Protein AF-A0A7X4XEI1-F1 (afdb_monomer_lite)

Foldseek 3Di:
DDDAQDKFWAWDDDPPFIWIWIWHQHPQFIETQATDRPPVCCVVCQLPHWHWDFDADPVQKGFKIWTFGSPDDPPDPCSVVGTPDITTHPDIDHRNVSHHSDDD

Radius of gyration: 12.85 Å; chains: 1; bounding box: 29×31×27 Å

pLDDT: mean 89.5, std 13.63, range [34.22, 98.31]

Structure (mmCIF, N/CA/C/O backbone):
data_AF-A0A7X4XEI1-F1
#
_entry.id   AF-A0A7X4XEI1-F1
#
loop_
_atom_site.group_PDB
_atom_site.id
_atom_site.type_symbol
_atom_site.label_atom_id
_atom_site.label_alt_id
_atom_site.label_comp_id
_atom_site.label_asym_id
_atom_site.label_entity_id
_atom_site.label_seq_id
_atom_site.pdbx_PDB_ins_code
_atom_site.Cartn_x
_atom_site.Cartn_y
_atom_site.Cartn_z
_atom_site.occupancy
_atom_site.B_iso_or_equiv
_atom_site.auth_seq_id
_atom_site.auth_comp_id
_atom_site.auth_asym_id
_atom_site.auth_atom_id
_atom_site.pdbx_PDB_model_num
ATOM 1 N N . MET A 1 1 ? 13.839 6.668 4.783 1.00 71.88 1 MET A N 1
ATOM 2 C CA . MET A 1 1 ? 12.873 7.205 5.764 1.00 71.88 1 MET A CA 1
ATOM 3 C C . MET A 1 1 ? 11.827 7.987 4.984 1.00 71.88 1 MET A C 1
ATOM 5 O O . MET A 1 1 ? 12.221 8.704 4.070 1.00 71.88 1 MET A O 1
ATOM 9 N N . PHE A 1 2 ? 10.536 7.777 5.247 1.00 88.06 2 PHE A N 1
ATOM 10 C CA . PHE A 1 2 ? 9.457 8.488 4.550 1.00 88.06 2 PHE A CA 1
ATOM 11 C C . PHE A 1 2 ? 9.329 9.915 5.090 1.00 88.06 2 PHE A C 1
ATOM 13 O O . PHE A 1 2 ? 9.455 10.132 6.293 1.00 88.06 2 PHE A O 1
ATOM 20 N N . ASN A 1 3 ? 9.089 10.877 4.206 1.00 92.12 3 ASN A N 1
ATOM 21 C CA . ASN A 1 3 ? 8.780 12.251 4.577 1.00 92.12 3 ASN A CA 1
ATOM 22 C C . ASN A 1 3 ? 7.265 12.407 4.709 1.00 92.12 3 ASN A C 1
ATOM 24 O O . ASN A 1 3 ? 6.502 11.851 3.915 1.00 92.12 3 ASN A O 1
ATOM 28 N N . HIS A 1 4 ? 6.829 13.204 5.682 1.00 92.12 4 HIS A N 1
ATOM 29 C CA . HIS A 1 4 ? 5.415 13.526 5.845 1.00 92.12 4 HIS A CA 1
ATOM 30 C C . HIS A 1 4 ? 4.860 14.261 4.616 1.00 92.12 4 HIS A C 1
ATOM 32 O O . HIS A 1 4 ? 5.566 15.011 3.937 1.00 92.12 4 HIS A O 1
ATOM 38 N N . ASN A 1 5 ? 3.569 14.058 4.365 1.00 93.38 5 ASN A N 1
ATOM 39 C CA . ASN A 1 5 ? 2.785 14.620 3.269 1.00 93.38 5 ASN A CA 1
ATOM 40 C C . ASN A 1 5 ? 3.317 14.281 1.868 1.00 93.38 5 ASN A C 1
ATOM 42 O O . ASN A 1 5 ? 3.090 15.023 0.912 1.00 93.38 5 ASN A O 1
ATOM 46 N N . GLN A 1 6 ? 4.008 13.146 1.730 1.00 96.31 6 GLN A N 1
ATOM 47 C CA . GLN A 1 6 ? 4.458 12.616 0.445 1.00 96.31 6 GLN A CA 1
ATOM 48 C C . GLN A 1 6 ? 3.781 11.286 0.127 1.00 96.31 6 GLN A C 1
ATOM 50 O O . GLN A 1 6 ? 3.444 10.498 1.011 1.00 96.31 6 GLN A O 1
ATOM 55 N N . THR A 1 7 ? 3.569 11.055 -1.167 1.00 96.56 7 THR A N 1
ATOM 56 C CA . THR A 1 7 ? 2.996 9.809 -1.670 1.00 96.56 7 THR A CA 1
ATOM 57 C C . THR A 1 7 ? 4.101 8.841 -2.060 1.00 96.56 7 THR A C 1
ATOM 59 O O . THR A 1 7 ? 5.033 9.211 -2.772 1.00 96.56 7 THR A O 1
ATOM 62 N N . TYR A 1 8 ? 3.954 7.591 -1.641 1.00 96.69 8 TYR A N 1
ATOM 63 C CA . TYR A 1 8 ? 4.889 6.512 -1.918 1.00 96.69 8 TYR A CA 1
ATOM 64 C C . TYR A 1 8 ? 4.177 5.326 -2.549 1.00 96.69 8 TYR A C 1
ATOM 66 O O . TYR A 1 8 ? 2.956 5.182 -2.452 1.00 96.69 8 TYR A O 1
ATOM 74 N N . ARG A 1 9 ? 4.970 4.467 -3.189 1.00 97.38 9 ARG A N 1
ATOM 75 C CA . ARG A 1 9 ? 4.545 3.156 -3.664 1.00 97.38 9 ARG A CA 1
ATOM 76 C C . ARG A 1 9 ? 5.315 2.077 -2.925 1.00 97.38 9 ARG A C 1
ATOM 78 O O . ARG A 1 9 ? 6.499 2.240 -2.638 1.00 97.38 9 ARG A O 1
ATOM 85 N N . ALA A 1 10 ? 4.640 0.974 -2.656 1.00 97.00 10 ALA A N 1
ATOM 86 C CA . ALA A 1 10 ? 5.258 -0.249 -2.182 1.00 97.00 10 ALA A CA 1
ATOM 87 C C . ALA A 1 10 ? 4.570 -1.450 -2.828 1.00 97.00 10 ALA A C 1
ATOM 89 O O . ALA A 1 10 ? 3.422 -1.358 -3.266 1.00 97.00 10 ALA A O 1
ATOM 90 N N . VAL A 1 11 ? 5.276 -2.573 -2.904 1.00 96.56 11 VAL A N 1
ATOM 91 C CA . VAL A 1 11 ? 4.819 -3.746 -3.653 1.00 96.56 11 VAL A CA 1
ATOM 92 C C . VAL A 1 11 ? 4.690 -4.988 -2.786 1.00 96.56 11 VAL A C 1
ATOM 94 O O . VAL A 1 11 ? 5.448 -5.214 -1.841 1.00 96.56 11 VAL A O 1
ATOM 97 N N . LYS A 1 12 ? 3.743 -5.844 -3.157 1.00 94.19 12 LYS A N 1
ATOM 98 C CA . LYS A 1 12 ? 3.571 -7.191 -2.629 1.00 94.19 12 LYS A CA 1
ATOM 99 C C . LYS A 1 12 ? 3.435 -8.157 -3.794 1.00 94.19 12 LYS A C 1
ATOM 101 O O . LYS A 1 12 ? 2.422 -8.161 -4.493 1.00 94.19 12 LYS A O 1
ATOM 106 N N . ARG A 1 13 ? 4.438 -9.012 -3.990 1.00 91.94 13 ARG A N 1
ATOM 107 C CA . ARG A 1 13 ? 4.329 -10.110 -4.952 1.00 91.94 13 ARG A CA 1
ATOM 108 C C . ARG A 1 13 ? 3.484 -11.235 -4.363 1.00 91.94 13 ARG A C 1
ATOM 110 O O . ARG A 1 13 ? 3.742 -11.711 -3.259 1.00 91.94 13 ARG A O 1
ATOM 117 N N . LEU A 1 14 ? 2.483 -11.658 -5.121 1.00 89.38 14 LEU A N 1
ATOM 118 C CA . LEU A 1 14 ? 1.620 -12.796 -4.842 1.00 89.38 14 LEU A CA 1
ATOM 119 C C . LEU A 1 14 ? 1.608 -13.693 -6.080 1.00 89.38 14 LEU A C 1
ATOM 121 O O . LEU A 1 14 ? 0.917 -13.402 -7.052 1.00 89.38 14 LEU A O 1
ATOM 125 N N . ILE A 1 15 ? 2.380 -14.782 -6.026 1.00 87.50 15 ILE A N 1
ATOM 126 C CA . ILE A 1 15 ? 2.590 -15.715 -7.145 1.00 87.50 15 ILE A CA 1
ATOM 127 C C . ILE A 1 15 ? 3.134 -14.956 -8.374 1.00 87.50 15 ILE A C 1
ATOM 129 O O . ILE A 1 15 ? 4.277 -14.493 -8.363 1.00 87.50 15 ILE A O 1
ATOM 133 N N .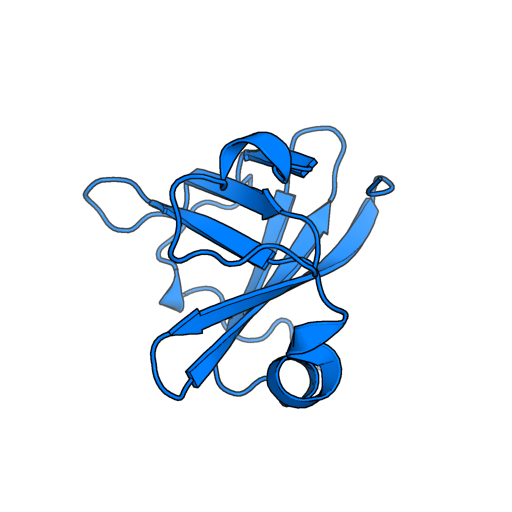 ASP A 1 16 ? 2.320 -14.800 -9.413 1.00 88.62 16 ASP A N 1
ATOM 134 C CA . ASP A 1 16 ? 2.648 -14.158 -10.683 1.00 88.62 16 ASP A CA 1
ATOM 135 C C . ASP A 1 16 ? 2.352 -12.654 -10.677 1.00 88.62 16 ASP A C 1
ATOM 137 O O . ASP A 1 16 ? 2.906 -11.905 -11.481 1.00 88.62 16 ASP A O 1
ATOM 141 N N . SER A 1 17 ? 1.539 -12.202 -9.727 1.00 93.25 17 SER A N 1
ATOM 142 C CA . SER A 1 17 ? 0.991 -10.856 -9.699 1.00 93.25 17 SER A CA 1
ATOM 143 C C . SER A 1 17 ? 1.751 -9.967 -8.725 1.00 93.25 17 SER A C 1
ATOM 145 O O . SER A 1 17 ? 2.039 -10.362 -7.591 1.00 93.25 17 SER A O 1
ATOM 147 N N . VAL A 1 18 ? 2.043 -8.741 -9.146 1.00 95.19 18 VAL A N 1
ATOM 148 C CA . VAL A 1 18 ? 2.582 -7.695 -8.275 1.00 95.19 18 VAL A CA 1
ATOM 149 C C . VAL A 1 18 ? 1.446 -6.762 -7.904 1.00 95.19 18 VAL A C 1
ATOM 151 O O . VAL A 1 18 ? 0.864 -6.107 -8.760 1.00 95.19 18 VAL A O 1
ATOM 154 N N . TRP A 1 19 ? 1.116 -6.729 -6.618 1.00 95.75 19 TRP A N 1
ATOM 155 C CA . TRP A 1 19 ? 0.182 -5.758 -6.071 1.00 95.75 19 TRP A CA 1
ATOM 156 C C . TRP A 1 19 ? 0.942 -4.522 -5.624 1.00 95.75 19 TRP A C 1
ATOM 158 O O . TRP A 1 19 ? 1.865 -4.625 -4.817 1.00 95.75 19 TRP A O 1
ATOM 168 N N . THR A 1 20 ? 0.521 -3.364 -6.104 1.00 96.88 20 THR A N 1
ATOM 169 C CA . THR A 1 20 ? 1.101 -2.070 -5.761 1.00 96.88 20 THR A CA 1
ATOM 170 C C . THR A 1 20 ? 0.141 -1.326 -4.858 1.00 96.88 20 THR A C 1
ATOM 172 O O . THR A 1 20 ? -1.022 -1.115 -5.205 1.00 96.88 20 THR A O 1
ATOM 175 N N . VAL A 1 21 ? 0.628 -0.933 -3.684 1.00 97.00 21 VAL A N 1
ATOM 176 C CA . VAL A 1 21 ? -0.064 0.000 -2.801 1.00 97.00 21 VAL A CA 1
ATOM 177 C C . VAL A 1 21 ? 0.541 1.383 -2.981 1.00 97.00 21 VAL A C 1
ATOM 179 O O . VAL A 1 21 ? 1.751 1.561 -2.837 1.00 97.00 21 VAL A O 1
ATOM 182 N N . GLN A 1 22 ? -0.304 2.363 -3.280 1.00 97.56 22 GLN A N 1
ATOM 183 C CA . GLN A 1 22 ? 0.055 3.771 -3.220 1.00 97.56 22 GLN A CA 1
ATOM 184 C C . GLN A 1 22 ? -0.509 4.352 -1.927 1.00 97.56 22 GLN A C 1
ATOM 186 O O . GLN A 1 22 ? -1.691 4.169 -1.631 1.00 97.56 22 GLN A O 1
ATOM 191 N N . PHE A 1 23 ? 0.314 5.051 -1.152 1.00 97.19 23 PHE A N 1
ATOM 192 C CA . PHE A 1 23 ? -0.115 5.632 0.116 1.00 97.19 23 PHE A CA 1
ATOM 193 C C . PHE A 1 23 ? 0.492 7.012 0.346 1.00 97.19 23 PHE A C 1
ATOM 195 O O . PHE A 1 23 ? 1.647 7.262 0.007 1.00 97.19 23 PHE A O 1
ATOM 202 N N . LEU A 1 24 ? -0.300 7.905 0.932 1.00 97.62 24 LEU A N 1
ATOM 203 C CA . LEU A 1 24 ? 0.163 9.173 1.482 1.00 97.62 24 LEU A CA 1
ATOM 204 C C . LEU A 1 24 ? 0.667 8.916 2.900 1.00 97.62 24 LEU A C 1
ATOM 206 O O . LEU A 1 24 ? -0.090 8.416 3.731 1.00 97.62 24 LEU A O 1
ATOM 210 N N . PHE A 1 25 ? 1.921 9.263 3.166 1.00 97.12 25 PHE A N 1
ATOM 211 C CA . PHE A 1 25 ? 2.504 9.198 4.501 1.00 97.12 25 PHE A CA 1
ATOM 212 C C . PHE A 1 25 ? 2.237 10.505 5.250 1.00 97.12 25 PHE A C 1
ATOM 214 O O . PHE A 1 25 ? 2.562 11.574 4.737 1.00 97.12 25 PHE A O 1
ATOM 221 N N . THR A 1 26 ? 1.652 10.436 6.441 1.00 95.88 26 THR A N 1
ATOM 222 C CA . THR A 1 26 ? 1.394 11.584 7.323 1.00 95.88 26 THR A CA 1
ATOM 223 C C . THR A 1 26 ? 2.123 11.392 8.654 1.00 95.88 26 THR A C 1
ATOM 225 O O . THR A 1 26 ? 2.807 10.394 8.865 1.00 95.88 26 THR A O 1
ATOM 228 N N . ASP A 1 27 ? 2.022 12.374 9.539 1.00 93.94 27 ASP A N 1
ATOM 229 C CA . ASP A 1 27 ? 2.505 12.296 10.919 1.00 93.94 27 ASP A CA 1
ATOM 230 C C . ASP A 1 27 ? 1.695 11.312 11.785 1.00 93.94 27 ASP A C 1
ATOM 232 O O . ASP A 1 27 ? 2.248 10.673 12.677 1.00 93.94 27 ASP A O 1
ATOM 236 N N . GLU A 1 28 ? 0.402 11.155 11.502 1.00 94.81 28 GLU A N 1
ATOM 237 C CA . GLU A 1 28 ? -0.499 10.258 12.242 1.00 94.81 28 GLU A CA 1
ATOM 238 C C . GLU A 1 28 ? -0.514 8.810 11.712 1.00 94.81 28 GLU A C 1
ATOM 240 O O . GLU A 1 28 ? -0.951 7.889 12.409 1.00 94.81 28 GLU A O 1
ATOM 245 N N . GLY A 1 29 ? -0.053 8.580 10.478 1.00 96.44 29 GLY A N 1
ATOM 246 C CA . GLY A 1 29 ? -0.080 7.264 9.844 1.00 96.44 29 GLY A CA 1
ATOM 247 C C . GLY A 1 29 ? -0.043 7.334 8.322 1.00 96.44 29 GLY A C 1
ATOM 248 O O . GLY A 1 29 ? 0.736 8.077 7.730 1.00 96.44 29 GLY A O 1
ATOM 249 N N . VAL A 1 30 ? -0.868 6.518 7.665 1.00 97.94 30 VAL A N 1
ATOM 250 C CA . VAL A 1 30 ? -0.976 6.501 6.204 1.00 97.94 30 VAL A CA 1
ATOM 251 C C . VAL A 1 30 ? -2.417 6.578 5.728 1.00 97.94 30 VAL A C 1
ATOM 253 O O . VAL A 1 30 ? -3.317 5.957 6.292 1.00 97.94 30 VAL A O 1
ATOM 256 N N . HIS A 1 31 ? -2.626 7.259 4.607 1.00 97.81 31 HIS A N 1
ATOM 257 C CA . HIS A 1 31 ? -3.830 7.082 3.803 1.00 97.81 31 HIS A CA 1
ATOM 258 C C . HIS A 1 31 ? -3.503 6.204 2.606 1.00 97.81 31 HIS A C 1
ATOM 260 O O . HIS A 1 31 ? -2.685 6.579 1.766 1.00 97.81 31 HIS A O 1
ATOM 266 N N . ILE A 1 32 ? -4.164 5.054 2.489 1.00 97.62 32 ILE A N 1
ATOM 267 C CA . ILE A 1 32 ? -4.051 4.239 1.279 1.00 97.62 32 ILE A CA 1
ATOM 268 C C . ILE A 1 32 ? -4.849 4.933 0.173 1.00 97.62 32 ILE A C 1
ATOM 270 O O . ILE A 1 32 ? -6.047 5.193 0.320 1.00 97.62 32 ILE A O 1
ATOM 274 N N . ILE A 1 33 ? -4.168 5.245 -0.923 1.00 96.81 33 ILE A N 1
ATOM 275 C CA . ILE A 1 33 ? -4.725 5.901 -2.107 1.00 96.81 33 ILE A CA 1
ATOM 276 C C . ILE A 1 33 ? -5.267 4.835 -3.058 1.00 96.81 33 ILE A C 1
ATOM 278 O O . ILE A 1 33 ? -6.443 4.867 -3.415 1.00 96.81 33 ILE A O 1
ATOM 282 N N . SER A 1 34 ? -4.435 3.856 -3.413 1.00 96.56 34 SER A N 1
ATOM 283 C CA . SER A 1 34 ? -4.799 2.754 -4.302 1.00 96.56 34 SER A CA 1
ATOM 284 C C . SER A 1 34 ? -4.141 1.450 -3.867 1.00 96.56 34 SER A C 1
ATOM 286 O O . SER A 1 34 ? -3.088 1.445 -3.225 1.00 96.56 34 SER A O 1
ATOM 288 N N . TYR A 1 35 ? -4.782 0.337 -4.217 1.00 95.50 35 TYR A N 1
ATOM 289 C CA . TYR A 1 35 ? -4.215 -0.998 -4.097 1.00 95.50 35 TYR A CA 1
ATOM 290 C C . TYR A 1 35 ? -4.611 -1.817 -5.324 1.00 95.50 35 TYR A C 1
ATOM 292 O O . TYR A 1 35 ? -5.746 -2.284 -5.429 1.00 95.50 35 TYR A O 1
ATOM 300 N N . SER A 1 36 ? -3.687 -1.950 -6.275 1.00 94.38 36 SER A N 1
ATOM 301 C CA . SER A 1 36 ? -3.976 -2.507 -7.598 1.00 94.38 36 SER A CA 1
ATOM 302 C C . SER A 1 36 ? -2.902 -3.487 -8.049 1.00 94.38 36 SER A C 1
ATOM 304 O O . SER A 1 36 ? -1.717 -3.294 -7.791 1.00 94.38 36 SER A O 1
ATOM 306 N N . ARG A 1 37 ? -3.329 -4.542 -8.747 1.00 94.31 37 ARG A N 1
ATOM 307 C CA . ARG A 1 37 ? -2.447 -5.497 -9.436 1.00 94.31 37 ARG A CA 1
ATOM 308 C C . ARG A 1 37 ? -2.173 -5.127 -10.892 1.00 94.31 37 ARG A C 1
ATOM 310 O O . ARG A 1 37 ? -1.450 -5.865 -11.557 1.00 94.31 37 ARG A O 1
ATOM 317 N N . ASP A 1 38 ? -2.787 -4.044 -11.360 1.00 93.88 38 ASP A N 1
ATOM 318 C CA . ASP A 1 38 ? -2.729 -3.566 -12.743 1.00 93.88 38 ASP A CA 1
ATOM 319 C C . ASP A 1 38 ? -1.805 -2.336 -12.878 1.00 93.88 38 ASP A C 1
ATOM 321 O O . ASP A 1 38 ? -1.680 -1.766 -13.957 1.00 93.88 38 ASP A O 1
ATOM 325 N N . ASP A 1 39 ? -1.138 -1.917 -11.793 1.00 92.69 39 ASP A N 1
ATOM 326 C CA . ASP A 1 39 ? -0.140 -0.841 -11.826 1.00 92.69 39 ASP A CA 1
ATOM 327 C C . ASP A 1 39 ? 1.180 -1.365 -12.418 1.00 92.69 39 ASP A C 1
ATOM 329 O O . ASP A 1 39 ? 1.964 -2.037 -11.737 1.00 92.69 39 ASP A O 1
ATOM 333 N N . 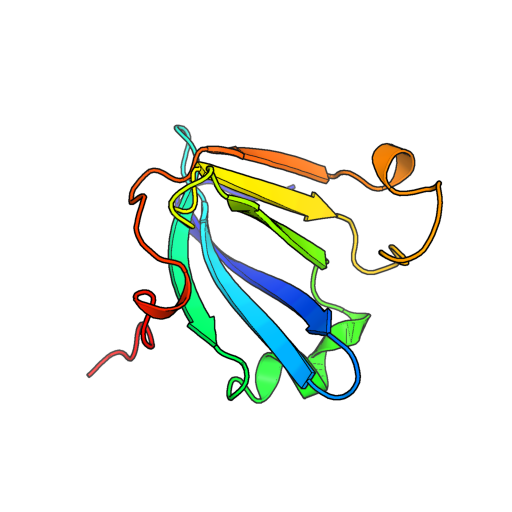GLU A 1 40 ? 1.426 -1.043 -13.692 1.00 94.06 40 GLU A N 1
ATOM 334 C CA . GLU A 1 40 ? 2.631 -1.430 -14.437 1.00 94.06 40 GLU A CA 1
ATOM 335 C C . GLU A 1 40 ? 3.929 -1.005 -13.736 1.00 94.06 40 GLU A C 1
ATOM 337 O O . GLU A 1 40 ? 4.915 -1.749 -13.772 1.00 94.06 40 GLU A O 1
ATOM 342 N N . VAL A 1 41 ? 3.930 0.138 -13.035 1.00 94.25 41 VAL A N 1
ATOM 343 C CA . VAL A 1 41 ? 5.106 0.627 -12.295 1.00 94.25 41 VAL A CA 1
ATOM 344 C C . VAL A 1 41 ? 5.523 -0.390 -11.238 1.00 94.25 41 VAL A C 1
ATOM 346 O O . VAL A 1 41 ? 6.712 -0.629 -11.045 1.00 94.25 41 VAL A O 1
ATOM 349 N N . GLY A 1 42 ? 4.555 -1.059 -10.609 1.00 95.38 42 GLY A N 1
ATOM 350 C CA . GLY A 1 42 ? 4.818 -2.126 -9.649 1.00 95.38 42 GLY A CA 1
ATOM 351 C C . GLY A 1 42 ? 5.637 -3.272 -10.223 1.00 95.38 42 GLY A C 1
ATOM 352 O O . GLY A 1 42 ? 6.556 -3.751 -9.564 1.00 95.38 42 GLY A O 1
ATOM 353 N N . TYR A 1 43 ? 5.328 -3.704 -11.447 1.00 95.56 43 TYR A N 1
ATOM 354 C CA . TYR A 1 43 ? 6.050 -4.791 -12.112 1.00 95.56 43 TYR A CA 1
ATOM 355 C C . TYR A 1 43 ? 7.432 -4.347 -12.582 1.00 95.56 43 TYR A C 1
ATOM 357 O O . TYR A 1 43 ? 8.400 -5.087 -12.411 1.00 95.56 43 TYR A O 1
ATOM 365 N N . VAL A 1 44 ? 7.527 -3.148 -13.162 1.00 97.06 44 VAL A N 1
ATOM 366 C CA . VAL A 1 44 ? 8.786 -2.607 -13.694 1.00 97.06 44 VAL A CA 1
ATOM 367 C C . VAL A 1 44 ? 9.781 -2.333 -12.568 1.00 97.06 44 VAL A C 1
ATOM 369 O O . VAL A 1 44 ? 10.945 -2.723 -12.653 1.00 97.06 44 VAL A O 1
ATOM 372 N N . GLU A 1 45 ? 9.322 -1.699 -11.491 1.00 96.38 45 GLU A N 1
ATOM 373 C CA . GLU A 1 45 ? 10.169 -1.222 -10.398 1.00 96.38 45 GLU A CA 1
ATOM 374 C C . GLU A 1 45 ? 10.138 -2.137 -9.171 1.00 96.38 45 GLU A C 1
ATOM 376 O O . GLU A 1 45 ? 10.617 -1.758 -8.103 1.00 96.38 45 GLU A O 1
ATOM 381 N N . GLU A 1 46 ? 9.617 -3.361 -9.295 1.00 94.19 46 GLU A N 1
ATOM 382 C CA . GLU A 1 46 ? 9.380 -4.250 -8.154 1.00 94.19 46 GLU A CA 1
ATOM 383 C C . GLU A 1 46 ? 10.613 -4.396 -7.250 1.00 94.19 46 GLU A C 1
ATOM 385 O O . GLU A 1 46 ? 10.500 -4.389 -6.026 1.00 94.19 46 GLU A O 1
ATOM 390 N N . LYS A 1 47 ? 11.802 -4.539 -7.846 1.00 92.81 47 LYS A N 1
ATOM 391 C CA . LYS A 1 47 ? 13.072 -4.732 -7.125 1.00 92.81 47 LYS A CA 1
ATOM 392 C C . LYS A 1 47 ? 13.592 -3.463 -6.445 1.00 92.81 47 LYS A C 1
ATOM 394 O O . LYS A 1 47 ? 14.452 -3.565 -5.579 1.00 92.81 47 LYS A O 1
ATOM 399 N N . CYS A 1 48 ? 13.107 -2.298 -6.855 1.00 95.19 48 CYS A N 1
ATOM 400 C CA . CYS A 1 48 ? 13.528 -0.996 -6.349 1.00 95.19 48 CYS A CA 1
ATOM 401 C C . CYS A 1 48 ? 12.533 -0.432 -5.330 1.00 95.19 48 CYS A C 1
ATOM 403 O O . CYS A 1 48 ? 12.923 0.333 -4.449 1.00 95.19 48 CYS A O 1
ATOM 405 N N . LEU A 1 49 ? 11.259 -0.812 -5.434 1.00 95.88 49 LEU A N 1
ATOM 406 C CA . LEU A 1 49 ? 10.219 -0.360 -4.524 1.00 95.88 49 LEU A CA 1
ATOM 407 C C . LEU A 1 49 ? 10.287 -1.089 -3.172 1.00 95.88 49 LEU A C 1
ATOM 409 O O . LEU A 1 49 ? 10.556 -2.297 -3.131 1.00 95.88 49 LEU A O 1
ATOM 413 N N . PRO A 1 50 ? 9.980 -0.386 -2.063 1.00 95.88 50 PRO A N 1
ATOM 414 C CA . PRO A 1 50 ? 9.757 -1.012 -0.768 1.00 95.88 50 PRO A CA 1
ATOM 415 C C . PRO A 1 50 ? 8.735 -2.140 -0.861 1.00 95.88 50 PRO A C 1
ATOM 417 O O . PRO A 1 50 ? 7.821 -2.112 -1.693 1.00 95.88 50 PRO A O 1
ATOM 420 N N . LYS A 1 51 ? 8.849 -3.121 0.030 1.00 94.88 51 LYS A N 1
ATOM 421 C CA . LYS A 1 51 ? 7.842 -4.177 0.138 1.00 94.88 51 LYS A CA 1
ATOM 422 C C . LYS A 1 51 ? 6.768 -3.768 1.127 1.00 94.88 51 LYS A C 1
ATOM 424 O O . LYS A 1 51 ? 7.067 -3.098 2.109 1.00 94.88 51 LYS A O 1
ATOM 429 N N . ALA A 1 52 ? 5.529 -4.182 0.888 1.00 94.56 52 ALA A N 1
ATOM 430 C CA . ALA A 1 52 ? 4.427 -3.896 1.795 1.00 94.56 52 ALA A CA 1
ATOM 431 C C . ALA A 1 52 ? 3.592 -5.129 2.133 1.00 94.56 52 ALA A C 1
ATOM 433 O O . ALA A 1 52 ? 3.291 -5.969 1.285 1.00 94.56 52 ALA A O 1
ATOM 434 N N . ILE A 1 53 ? 3.152 -5.192 3.387 1.00 94.06 53 ILE A N 1
ATOM 435 C CA . ILE A 1 53 ? 2.082 -6.076 3.839 1.00 94.06 53 ILE A CA 1
ATOM 436 C C . ILE A 1 53 ? 1.009 -5.201 4.476 1.00 94.06 53 ILE A C 1
ATOM 438 O O . ILE A 1 53 ? 1.260 -4.541 5.479 1.00 94.06 53 ILE A O 1
ATOM 442 N N . ILE A 1 54 ? -0.192 -5.216 3.903 1.00 95.75 54 ILE A N 1
ATOM 443 C CA . ILE A 1 54 ? -1.379 -4.659 4.554 1.00 95.75 54 ILE A CA 1
ATOM 444 C C . ILE A 1 54 ? -1.843 -5.675 5.599 1.00 95.75 54 ILE A C 1
ATOM 446 O O . ILE A 1 54 ? -2.021 -6.852 5.275 1.00 95.75 54 ILE A O 1
ATOM 450 N N . VAL A 1 55 ? -1.991 -5.226 6.842 1.00 96.25 55 VAL A N 1
ATOM 451 C CA . VAL A 1 55 ? -2.547 -6.010 7.945 1.00 96.25 55 VAL A CA 1
ATOM 452 C C . VAL A 1 55 ? -4.040 -5.722 8.011 1.00 96.25 55 VAL A C 1
ATOM 454 O O . VAL A 1 55 ? -4.467 -4.567 8.098 1.00 96.25 55 VAL A O 1
ATOM 457 N N . GLU A 1 56 ? -4.826 -6.784 7.937 1.00 96.31 56 GLU A N 1
ATOM 458 C CA . GLU A 1 56 ? -6.282 -6.742 7.905 1.00 96.31 56 GLU A CA 1
ATOM 459 C C . GLU A 1 56 ? -6.858 -7.313 9.207 1.00 96.31 56 GLU A C 1
ATOM 461 O O . GLU A 1 56 ? -6.230 -8.159 9.845 1.00 96.31 56 GLU A O 1
ATOM 466 N N . ASP A 1 57 ? -8.055 -6.868 9.589 1.00 95.81 57 ASP A N 1
ATOM 467 C CA . ASP A 1 57 ? -8.845 -7.530 10.637 1.00 95.81 57 ASP A CA 1
ATOM 468 C C . ASP A 1 57 ? -9.649 -8.729 10.094 1.00 95.81 57 ASP A C 1
ATOM 470 O O . ASP A 1 57 ? -9.569 -9.069 8.908 1.00 95.81 57 ASP A O 1
ATOM 474 N N . GLU A 1 58 ? -10.463 -9.371 10.944 1.00 94.75 58 GLU A N 1
ATOM 475 C CA . GLU A 1 58 ? -11.288 -10.512 10.526 1.00 94.75 58 GLU A CA 1
ATOM 476 C C . GLU A 1 58 ? -12.298 -10.192 9.407 1.00 94.75 58 GLU A C 1
ATOM 478 O O . GLU A 1 58 ? -12.749 -11.096 8.704 1.00 94.75 58 GLU A O 1
ATOM 483 N N . ASN A 1 59 ? -12.620 -8.913 9.194 1.00 93.75 59 ASN A N 1
ATOM 484 C CA . ASN A 1 59 ? -13.547 -8.440 8.169 1.00 93.75 59 ASN A CA 1
ATOM 485 C C . ASN A 1 59 ? -12.830 -7.956 6.900 1.00 93.75 59 ASN A C 1
ATOM 487 O O . ASN A 1 59 ? -13.459 -7.340 6.035 1.00 93.75 59 ASN A O 1
ATOM 491 N N . ARG A 1 60 ? -11.523 -8.229 6.766 1.00 91.81 60 ARG A N 1
ATOM 492 C CA . ARG A 1 60 ? -10.684 -7.763 5.647 1.00 91.81 60 ARG A CA 1
ATOM 493 C C . ARG A 1 60 ? -10.607 -6.238 5.532 1.00 91.81 60 ARG A C 1
ATOM 495 O O . ARG A 1 60 ? -10.454 -5.689 4.437 1.00 91.81 60 ARG A O 1
ATOM 502 N N . ILE A 1 61 ? -10.746 -5.533 6.653 1.00 97.25 61 ILE A N 1
ATOM 503 C CA . ILE A 1 61 ? -10.545 -4.086 6.714 1.00 97.25 61 ILE A CA 1
ATOM 504 C C . ILE A 1 61 ? -9.067 -3.810 6.967 1.00 97.25 61 ILE A C 1
ATOM 506 O O . ILE A 1 61 ? -8.500 -4.320 7.930 1.00 97.25 61 ILE A O 1
ATOM 510 N N . ALA A 1 62 ? -8.449 -2.975 6.130 1.00 97.56 62 ALA A N 1
ATOM 511 C CA . ALA A 1 62 ? -7.060 -2.560 6.310 1.00 97.56 62 ALA A CA 1
ATOM 512 C C . ALA A 1 62 ? -6.893 -1.751 7.608 1.00 97.56 62 ALA A C 1
ATOM 514 O O . ALA A 1 62 ? -7.555 -0.727 7.785 1.00 97.56 62 ALA A O 1
ATOM 515 N N . ARG A 1 63 ? -6.008 -2.203 8.504 1.00 98.19 63 ARG A N 1
ATOM 516 C CA . ARG A 1 63 ? -5.738 -1.569 9.807 1.00 98.19 63 ARG A CA 1
ATOM 517 C C . ARG A 1 63 ? -4.357 -0.937 9.884 1.00 98.19 63 ARG A C 1
ATOM 519 O O . ARG A 1 63 ? -4.238 0.184 10.370 1.00 98.19 63 ARG A O 1
ATOM 526 N N . SER A 1 64 ? -3.338 -1.611 9.365 1.00 97.94 64 SER A N 1
ATOM 527 C CA . SER A 1 64 ? -1.979 -1.076 9.281 1.00 97.94 64 SER A CA 1
ATOM 528 C C . SER A 1 64 ? -1.291 -1.511 7.986 1.00 97.94 64 SER A C 1
ATOM 530 O O . SER A 1 64 ? -1.736 -2.430 7.292 1.00 97.94 64 SER A O 1
ATOM 532 N N . ILE A 1 65 ? -0.204 -0.825 7.639 1.00 96.75 65 ILE A N 1
ATOM 533 C CA . ILE A 1 65 ? 0.739 -1.239 6.602 1.00 96.75 65 ILE A CA 1
ATOM 534 C C . ILE A 1 65 ? 2.104 -1.469 7.248 1.00 96.75 65 ILE A C 1
ATOM 536 O O . ILE A 1 65 ? 2.642 -0.593 7.923 1.00 96.75 65 ILE A O 1
ATOM 540 N N . LYS A 1 66 ? 2.676 -2.649 7.021 1.00 95.56 66 LYS A N 1
ATOM 541 C CA . LYS A 1 66 ? 4.082 -2.938 7.302 1.00 95.56 66 LYS A CA 1
ATOM 542 C C . LYS A 1 66 ? 4.882 -2.677 6.045 1.00 95.56 66 LYS A C 1
ATOM 544 O O . LYS A 1 66 ? 4.545 -3.229 4.995 1.00 95.56 66 LYS A O 1
ATOM 549 N N . VAL A 1 67 ? 5.916 -1.855 6.153 1.00 95.38 67 VAL A N 1
ATOM 550 C CA . VAL A 1 67 ? 6.784 -1.500 5.033 1.00 95.38 67 VAL A CA 1
ATOM 551 C C . VAL A 1 67 ? 8.188 -2.007 5.310 1.00 95.38 67 VAL A C 1
ATOM 553 O O . VAL A 1 67 ? 8.729 -1.790 6.390 1.00 95.38 67 VAL A O 1
ATOM 556 N N . PHE A 1 68 ? 8.774 -2.673 4.324 1.00 94.12 68 PHE A N 1
ATOM 557 C CA . PHE A 1 68 ? 10.089 -3.293 4.408 1.00 94.12 68 PHE A CA 1
ATOM 558 C C . PHE A 1 68 ? 10.990 -2.759 3.304 1.00 94.12 68 PHE A C 1
ATOM 560 O O . PHE A 1 68 ? 10.515 -2.234 2.289 1.00 94.12 68 PHE A O 1
ATOM 567 N N . SER A 1 69 ? 12.294 -2.912 3.483 1.00 92.38 69 SER A N 1
ATOM 568 C CA . SER A 1 69 ? 13.256 -2.492 2.475 1.00 92.38 69 SER A CA 1
ATOM 569 C C . SER A 1 69 ? 13.126 -3.298 1.168 1.00 92.38 69 SER A C 1
ATOM 571 O O . SER A 1 69 ? 12.650 -4.441 1.188 1.00 92.38 69 SER A O 1
ATOM 573 N N . PRO A 1 70 ? 13.497 -2.725 0.006 1.00 92.19 70 PRO A N 1
ATOM 574 C CA . PRO A 1 70 ? 13.320 -3.372 -1.300 1.00 92.19 70 PRO A CA 1
ATOM 575 C C . PRO A 1 70 ? 13.990 -4.749 -1.435 1.00 92.19 70 PRO A C 1
ATOM 577 O O . PRO A 1 70 ? 13.497 -5.608 -2.168 1.00 92.19 70 PRO A O 1
ATOM 580 N N . GLU A 1 71 ? 15.087 -4.980 -0.715 1.00 87.44 71 GLU A N 1
ATOM 581 C CA . GLU A 1 71 ? 15.835 -6.239 -0.694 1.00 87.44 71 GLU A CA 1
ATOM 582 C C . GLU A 1 71 ? 15.147 -7.366 0.095 1.00 87.44 71 GLU A C 1
ATOM 584 O O . GLU A 1 71 ? 15.540 -8.528 -0.028 1.00 87.44 71 GLU A O 1
ATOM 589 N N . THR A 1 72 ? 14.091 -7.049 0.853 1.00 84.94 72 THR A N 1
ATOM 590 C CA . THR A 1 72 ? 13.384 -8.021 1.696 1.00 84.94 72 THR A CA 1
ATOM 591 C C . THR A 1 72 ? 12.758 -9.133 0.867 1.00 84.94 72 THR A C 1
ATOM 593 O O . THR A 1 72 ? 11.933 -8.900 -0.026 1.00 84.94 72 THR A O 1
ATOM 596 N N . ARG A 1 73 ? 13.048 -10.379 1.246 1.00 77.19 73 ARG A N 1
ATOM 597 C CA . ARG A 1 73 ? 12.314 -11.554 0.774 1.00 77.19 73 ARG A CA 1
ATOM 598 C C . ARG A 1 73 ? 11.168 -11.843 1.732 1.00 77.19 73 ARG A C 1
ATOM 600 O O . ARG A 1 73 ? 11.349 -12.448 2.780 1.00 77.19 73 ARG A O 1
ATOM 607 N N . LEU A 1 74 ? 9.950 -11.459 1.348 1.00 67.31 74 LEU A N 1
ATOM 608 C CA . LEU A 1 74 ? 8.750 -11.640 2.181 1.00 67.31 74 LEU A CA 1
ATOM 609 C C . LEU A 1 74 ? 8.389 -13.116 2.485 1.00 67.31 74 LEU A C 1
ATOM 611 O O . LEU A 1 74 ? 7.373 -13.359 3.131 1.00 67.31 74 LEU A O 1
ATOM 615 N N . LEU A 1 75 ? 9.166 -14.105 2.038 1.00 64.56 75 LEU A N 1
ATOM 616 C CA . LEU A 1 75 ? 8.911 -15.537 2.238 1.00 64.56 75 LEU A CA 1
ATOM 617 C C . LEU A 1 75 ? 9.657 -16.150 3.439 1.00 64.56 75 LEU A C 1
ATOM 619 O O . LEU A 1 75 ? 9.331 -17.273 3.808 1.00 64.56 75 LEU A O 1
ATOM 623 N N . GLU A 1 76 ? 10.607 -15.444 4.059 1.00 55.59 76 GLU A N 1
ATOM 624 C CA . GLU A 1 76 ? 11.525 -16.025 5.058 1.00 55.59 76 GLU A CA 1
ATOM 625 C C . GLU A 1 76 ? 11.366 -15.408 6.460 1.00 55.59 76 GLU A C 1
ATOM 627 O O . GLU A 1 76 ? 10.634 -14.435 6.650 1.00 55.59 76 GLU A O 1
ATOM 632 N N . ALA A 1 77 ? 12.028 -16.017 7.450 1.00 55.56 77 ALA A N 1
ATOM 633 C CA . ALA A 1 77 ? 12.061 -15.595 8.855 1.00 55.56 77 ALA A CA 1
ATOM 634 C C . ALA A 1 77 ? 12.734 -14.220 9.082 1.00 55.56 77 ALA A C 1
ATOM 636 O O . ALA A 1 77 ? 12.628 -13.673 10.173 1.00 55.56 77 ALA A O 1
ATOM 637 N N . ASP A 1 78 ? 13.335 -13.630 8.043 1.00 55.53 78 ASP A N 1
ATOM 638 C CA . ASP A 1 78 ? 14.103 -12.373 8.075 1.00 55.53 78 ASP A CA 1
ATOM 639 C C . ASP A 1 78 ? 13.231 -11.102 7.983 1.00 55.53 78 ASP A C 1
ATOM 641 O O . ASP A 1 78 ? 13.703 -10.019 7.640 1.00 55.53 78 ASP A O 1
ATOM 645 N N . ARG A 1 79 ? 11.919 -11.207 8.232 1.00 65.50 79 ARG A N 1
ATOM 646 C CA . ARG A 1 79 ? 10.989 -10.073 8.064 1.00 65.50 79 ARG A CA 1
ATOM 647 C C . ARG A 1 79 ? 11.261 -8.928 9.036 1.00 65.50 79 ARG A C 1
ATOM 649 O O . ARG A 1 79 ? 11.020 -7.779 8.672 1.00 65.50 79 ARG A O 1
ATOM 656 N N . ASP A 1 80 ? 11.738 -9.230 10.237 1.00 68.56 80 ASP A N 1
ATOM 657 C CA . ASP A 1 80 ? 11.889 -8.220 11.284 1.00 68.56 80 ASP A CA 1
ATOM 658 C C . ASP A 1 80 ? 13.142 -7.354 11.073 1.00 68.56 80 ASP A C 1
ATOM 660 O O . ASP A 1 80 ? 13.077 -6.144 11.284 1.00 68.56 80 ASP A O 1
ATOM 664 N N . ASP A 1 81 ? 14.232 -7.920 10.543 1.00 78.88 81 ASP A N 1
ATOM 665 C CA . ASP A 1 81 ? 15.497 -7.196 10.317 1.00 78.88 81 ASP A CA 1
ATOM 666 C C . ASP A 1 81 ? 15.400 -6.136 9.209 1.00 78.88 81 ASP A C 1
ATOM 668 O O . ASP A 1 81 ? 16.163 -5.169 9.183 1.00 78.88 81 ASP A O 1
ATOM 672 N N . HIS A 1 82 ? 14.435 -6.291 8.303 1.00 86.75 82 HIS A N 1
ATOM 673 C CA . HIS A 1 82 ? 14.214 -5.376 7.186 1.00 86.75 82 HIS A CA 1
ATOM 674 C C . HIS A 1 82 ? 12.962 -4.500 7.336 1.00 86.75 82 HIS A C 1
ATOM 676 O O . HIS A 1 82 ? 12.596 -3.767 6.406 1.00 86.75 82 HIS A O 1
ATOM 682 N N . LEU A 1 83 ? 12.281 -4.566 8.485 1.00 91.19 83 LEU A N 1
ATOM 683 C CA . LEU A 1 83 ? 11.111 -3.742 8.756 1.00 91.19 83 LEU A CA 1
ATOM 684 C C . LEU A 1 83 ? 11.528 -2.270 8.880 1.00 91.19 83 LEU A C 1
ATOM 686 O O . LEU A 1 83 ? 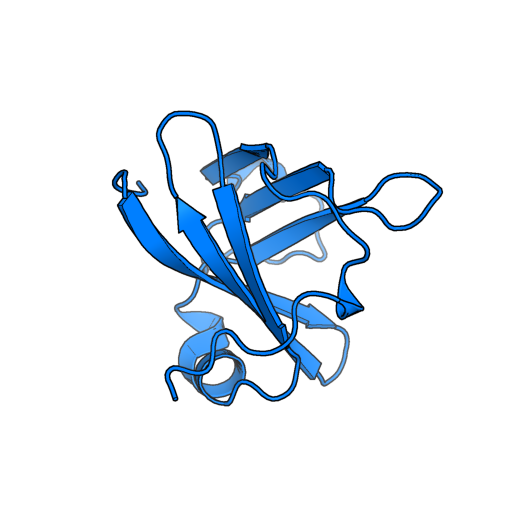12.229 -1.872 9.805 1.00 91.19 83 LEU A O 1
ATOM 690 N N . ILE A 1 84 ? 11.048 -1.438 7.956 1.00 93.19 84 ILE A N 1
ATOM 691 C CA . ILE A 1 84 ? 11.210 0.021 8.027 1.00 93.19 84 ILE A CA 1
ATOM 692 C C . ILE A 1 84 ? 10.246 0.592 9.067 1.00 93.19 84 ILE A C 1
ATOM 694 O O . ILE A 1 84 ? 10.598 1.505 9.813 1.00 93.19 84 ILE A O 1
ATOM 698 N N . GLY A 1 85 ? 9.019 0.072 9.100 1.00 93.62 85 GLY A N 1
ATOM 699 C CA . GLY A 1 85 ? 8.014 0.482 10.067 1.00 93.62 85 GLY A CA 1
ATOM 700 C C . GLY A 1 85 ? 6.649 -0.146 9.826 1.00 93.62 85 GLY A C 1
ATOM 701 O O . GLY A 1 85 ? 6.353 -0.675 8.751 1.00 93.62 85 GLY A O 1
ATOM 702 N N . GLU A 1 86 ? 5.815 -0.054 10.854 1.00 95.94 86 GLU A N 1
ATOM 703 C CA . GLU A 1 86 ? 4.391 -0.357 10.802 1.00 95.94 86 GLU A CA 1
ATOM 704 C C . GLU A 1 86 ? 3.604 0.929 11.061 1.00 95.94 86 GLU A C 1
ATOM 706 O O . GLU A 1 86 ? 3.859 1.630 12.040 1.00 95.94 86 GLU A O 1
ATOM 711 N N . TYR A 1 87 ? 2.662 1.246 10.174 1.00 97.00 87 TYR A N 1
ATOM 712 C CA . TYR A 1 87 ? 1.920 2.505 10.204 1.00 97.00 87 TYR A CA 1
ATOM 713 C C . TYR A 1 87 ? 0.415 2.258 10.163 1.00 97.00 87 TYR A C 1
ATOM 715 O O . TYR A 1 87 ? -0.062 1.437 9.377 1.00 97.00 87 TYR A O 1
ATOM 723 N N . ASN A 1 88 ? -0.340 2.993 10.981 1.00 98.00 88 ASN A N 1
ATOM 724 C CA . ASN A 1 88 ? -1.798 2.897 11.027 1.00 98.00 88 ASN A CA 1
ATOM 725 C C . ASN A 1 88 ? -2.428 3.397 9.724 1.00 98.00 88 ASN A C 1
ATOM 727 O O . ASN A 1 88 ? -2.033 4.432 9.190 1.00 98.00 88 ASN A O 1
ATOM 731 N N . VAL A 1 89 ? -3.445 2.687 9.237 1.00 98.31 89 VAL A N 1
ATOM 732 C CA . VAL A 1 89 ? -4.255 3.121 8.094 1.00 98.31 89 VAL A CA 1
ATOM 733 C C . VAL A 1 89 ? -5.365 4.040 8.594 1.00 98.31 89 VAL A C 1
ATOM 735 O O . VAL A 1 89 ? -6.263 3.615 9.319 1.00 98.31 89 VAL A O 1
ATOM 738 N N . LEU A 1 90 ? -5.320 5.302 8.172 1.00 98.19 90 LEU A N 1
ATOM 739 C CA . LEU A 1 90 ? -6.222 6.368 8.621 1.00 98.19 90 LEU A CA 1
ATOM 740 C C . LEU A 1 90 ? -7.557 6.395 7.865 1.00 98.19 90 LEU A C 1
ATOM 742 O O . LEU A 1 90 ? -8.526 7.003 8.310 1.00 98.19 90 LEU A O 1
ATOM 746 N N . ASN A 1 91 ? -7.638 5.714 6.722 1.00 97.69 91 ASN A N 1
ATOM 747 C CA . ASN A 1 91 ? -8.860 5.541 5.938 1.00 97.69 91 ASN A CA 1
ATOM 748 C C . ASN A 1 91 ? -9.226 4.052 5.788 1.00 97.69 91 ASN A C 1
ATOM 750 O O . ASN A 1 91 ? -9.235 3.542 4.661 1.00 97.69 91 ASN A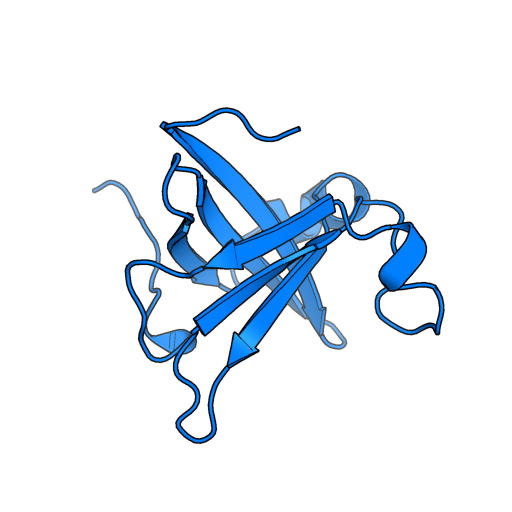 O 1
ATOM 754 N N . PRO A 1 92 ? -9.501 3.336 6.897 1.00 97.62 92 PRO A N 1
ATOM 755 C CA . PRO A 1 92 ? -9.675 1.889 6.899 1.00 97.62 92 PRO A CA 1
ATOM 756 C C . PRO A 1 92 ? -10.920 1.481 6.108 1.00 97.62 92 PRO A C 1
ATOM 758 O O . PRO A 1 92 ? -12.028 1.957 6.353 1.00 97.62 92 PRO A O 1
ATOM 761 N N . LYS A 1 93 ? -10.740 0.576 5.150 1.00 96.88 93 LYS A N 1
ATOM 762 C CA . LYS A 1 93 ? -11.824 -0.075 4.408 1.00 96.88 93 LYS A CA 1
ATOM 763 C C . LYS A 1 93 ? -11.344 -1.407 3.845 1.00 96.88 93 LYS A C 1
ATOM 765 O O . LYS A 1 93 ? -10.179 -1.778 3.989 1.00 96.88 93 LYS A O 1
ATOM 770 N N . PHE A 1 94 ? -12.258 -2.114 3.192 1.00 96.06 94 PHE A N 1
ATOM 771 C CA . PHE A 1 94 ? -11.947 -3.333 2.458 1.00 96.06 94 PHE A CA 1
ATOM 772 C C . PHE A 1 94 ? -10.851 -3.089 1.410 1.00 96.06 94 PHE A C 1
ATOM 774 O O . PHE A 1 94 ? -10.945 -2.132 0.636 1.00 96.06 94 PHE A O 1
ATOM 781 N N . ILE A 1 95 ? -9.831 -3.951 1.359 1.00 90.12 95 ILE A N 1
ATOM 782 C CA . ILE A 1 95 ? -8.618 -3.722 0.550 1.00 90.12 95 ILE A CA 1
ATOM 783 C C . ILE A 1 95 ? -8.891 -3.531 -0.951 1.00 90.12 95 ILE A C 1
ATOM 785 O O . ILE A 1 95 ? -8.255 -2.705 -1.598 1.00 90.12 95 ILE A O 1
ATOM 789 N N . PHE A 1 96 ? -9.889 -4.211 -1.520 1.00 90.12 96 PHE A N 1
ATOM 790 C CA . PHE A 1 96 ? -10.230 -4.056 -2.944 1.00 90.12 96 PHE A CA 1
ATOM 791 C C . PHE A 1 96 ? -11.154 -2.858 -3.222 1.00 90.12 96 PHE A C 1
ATOM 793 O O . PHE A 1 96 ? -11.559 -2.623 -4.360 1.00 90.12 96 PHE A O 1
ATOM 800 N N . SER A 1 97 ? -11.476 -2.072 -2.191 1.00 92.50 97 SER A N 1
ATOM 801 C CA . SER A 1 97 ? -12.188 -0.797 -2.315 1.00 92.50 97 SER A CA 1
ATOM 802 C C . SER A 1 97 ? -11.241 0.399 -2.486 1.00 92.50 97 SER A C 1
ATOM 804 O O . SER A 1 97 ? -11.713 1.523 -2.689 1.00 92.50 97 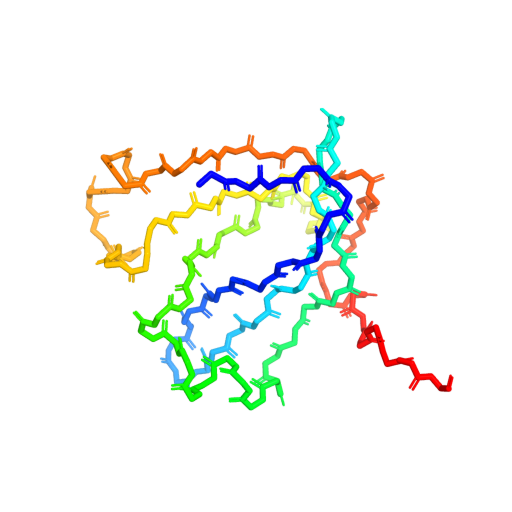SER A O 1
ATOM 806 N N . TYR A 1 98 ? -9.919 0.208 -2.403 1.00 90.81 98 TYR A N 1
ATOM 807 C CA . TYR A 1 98 ? -8.921 1.211 -2.801 1.00 90.81 98 TYR A CA 1
ATOM 808 C C . TYR A 1 98 ? -8.716 1.165 -4.321 1.00 90.81 98 TYR A C 1
ATOM 810 O O . TYR A 1 98 ? -7.697 0.688 -4.815 1.00 90.81 98 TYR A O 1
ATOM 818 N N . LYS A 1 99 ? -9.728 1.621 -5.063 1.00 83.94 99 LYS A N 1
ATOM 819 C CA . LYS A 1 99 ? -9.648 1.763 -6.521 1.00 83.94 99 LYS A CA 1
ATOM 820 C C . LYS A 1 99 ? -8.813 2.984 -6.882 1.00 83.94 99 LYS A C 1
ATOM 822 O O . LYS A 1 99 ? -8.829 3.948 -6.122 1.00 83.94 99 LYS A O 1
ATOM 827 N N . ASP A 1 100 ? -8.115 2.892 -8.013 1.00 65.69 100 ASP A N 1
ATOM 828 C CA . ASP A 1 100 ? -7.154 3.865 -8.533 1.00 65.69 100 ASP A CA 1
ATOM 829 C C . ASP A 1 100 ? -7.405 5.299 -8.064 1.00 65.69 100 ASP A C 1
ATOM 831 O O . ASP A 1 100 ? -8.457 5.883 -8.330 1.00 65.69 100 ASP A O 1
ATOM 835 N N . GLY A 1 101 ? -6.388 5.893 -7.432 1.00 52.28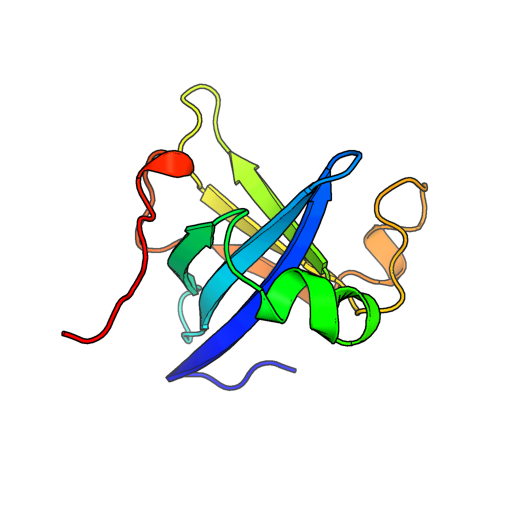 101 GLY A N 1
ATOM 836 C CA . GLY A 1 101 ? -6.295 7.333 -7.196 1.00 52.28 101 GLY A CA 1
ATOM 837 C C . GLY A 1 101 ? -6.036 8.096 -8.493 1.00 52.28 101 GLY A C 1
ATOM 838 O O . GLY A 1 101 ? -5.196 8.992 -8.523 1.00 52.28 101 GLY A O 1
ATOM 839 N N . GLY A 1 102 ? -6.705 7.692 -9.576 1.00 40.25 102 GLY A N 1
ATOM 840 C CA . GLY A 1 102 ? -6.634 8.333 -10.870 1.00 40.25 102 GLY A CA 1
ATOM 841 C C . GLY A 1 102 ? -7.062 9.780 -10.708 1.00 40.25 102 GLY A C 1
ATOM 842 O O . GLY A 1 102 ? -8.239 10.067 -10.485 1.00 40.25 102 GLY A O 1
ATOM 843 N N . GLN A 1 103 ? -6.087 10.681 -10.821 1.00 38.59 103 GLN A N 1
ATOM 844 C CA . GLN A 1 103 ? -6.339 12.041 -11.263 1.00 38.59 103 GLN A CA 1
ATOM 845 C C . GLN A 1 103 ? -7.188 11.941 -12.537 1.00 38.59 103 GLN A C 1
ATOM 847 O O . GLN A 1 103 ? -6.728 11.426 -13.557 1.00 38.59 103 GLN A O 1
ATOM 852 N N . ARG A 1 104 ? -8.451 12.354 -12.439 1.00 34.22 104 ARG A N 1
ATOM 853 C CA . ARG A 1 104 ? -9.166 12.897 -13.591 1.00 34.22 104 ARG A CA 1
ATOM 854 C C . ARG A 1 104 ? -8.725 14.335 -13.789 1.00 34.22 104 ARG A C 1
ATOM 856 O O . ARG A 1 104 ? -8.519 15.010 -12.755 1.00 34.22 104 ARG A O 1
#

Secondary structure (DSSP, 8-state):
-PPTTEEEEEEEEETTEEEEEEEEE-SS-EEEEEEES--HHHHHSTTTSPEEEEEE-TT-BEEEEEEE-TT--TTSGGGTTTEEEEEEBSS--BGGG-------

Sequence (104 aa):
MFNHNQTYRAVKRLIDSVWTVQFLFTDEGVHIISYSRDDEVGYVEEKCLPKAIIVEDENRIARSIKVFSPETRLLEADRDDHLIGEYNVLNPKFIFSYKDGGQR